Protein AF-F4T2W2-F1 (afdb_monomer_lite)

pLDDT: mean 81.52, std 15.7, range [40.81, 97.69]

Structure (mmCIF, N/CA/C/O backbone):
data_AF-F4T2W2-F1
#
_entry.id   AF-F4T2W2-F1
#
loop_
_atom_site.group_PDB
_atom_site.id
_atom_site.type_symbol
_atom_site.label_atom_id
_atom_site.label_alt_id
_atom_site.label_comp_id
_atom_site.label_asym_id
_atom_site.label_entity_id
_atom_site.label_seq_id
_atom_site.pdbx_PDB_ins_code
_atom_site.Cartn_x
_atom_site.Cartn_y
_atom_site.Cartn_z
_atom_site.occupancy
_atom_site.B_iso_or_equiv
_atom_site.auth_seq_id
_atom_site.auth_comp_id
_atom_site.auth_asym_id
_atom_site.auth_atom_id
_atom_site.pdbx_PDB_model_num
ATOM 1 N N . MET A 1 1 ? -8.827 2.399 -19.897 1.00 64.12 1 MET A N 1
ATOM 2 C CA . MET A 1 1 ? -8.310 2.901 -18.601 1.00 64.12 1 MET A CA 1
ATOM 3 C C . MET A 1 1 ? -6.988 2.193 -18.315 1.00 64.12 1 MET A C 1
ATOM 5 O O . MET A 1 1 ? -6.987 0.970 -18.356 1.00 64.12 1 MET A O 1
ATOM 9 N N . SER A 1 2 ? -5.869 2.906 -18.121 1.00 89.69 2 SER A N 1
ATOM 10 C CA . SER A 1 2 ? -4.547 2.269 -17.953 1.00 89.69 2 SER A CA 1
ATOM 11 C C . SER A 1 2 ? -4.441 1.492 -16.635 1.00 89.69 2 SER A C 1
ATOM 13 O O . SER A 1 2 ? -5.123 1.822 -15.663 1.00 89.69 2 SER A O 1
ATOM 15 N N . ILE A 1 3 ? -3.576 0.475 -16.595 1.00 91.38 3 ILE A N 1
ATOM 16 C CA . ILE A 1 3 ? -3.296 -0.318 -15.386 1.00 91.38 3 ILE A CA 1
ATOM 17 C C . ILE A 1 3 ? -2.777 0.560 -14.231 1.00 91.38 3 ILE A C 1
ATOM 19 O O . ILE A 1 3 ? -3.182 0.371 -13.087 1.00 91.38 3 ILE A O 1
ATOM 23 N N . LEU A 1 4 ? -1.995 1.602 -14.539 1.00 92.44 4 LEU A N 1
ATOM 24 C CA . LEU A 1 4 ? -1.523 2.583 -13.559 1.00 92.44 4 LEU A CA 1
ATOM 25 C C . LEU A 1 4 ? -2.680 3.384 -12.941 1.00 92.44 4 LEU A C 1
ATOM 27 O O . LEU A 1 4 ? -2.755 3.525 -11.723 1.00 92.44 4 LEU A O 1
ATOM 31 N N . ASN A 1 5 ? -3.629 3.857 -13.756 1.00 93.75 5 ASN A N 1
ATOM 32 C CA . ASN A 1 5 ? -4.802 4.575 -13.244 1.00 93.75 5 ASN A CA 1
ATOM 33 C C . ASN A 1 5 ? -5.693 3.672 -12.380 1.00 93.75 5 ASN A C 1
ATOM 35 O O . ASN A 1 5 ? -6.270 4.136 -11.397 1.00 93.75 5 ASN A O 1
ATOM 39 N N . GLN A 1 6 ? -5.789 2.382 -12.716 1.00 95.94 6 GLN A N 1
ATOM 40 C CA . GLN A 1 6 ? -6.491 1.404 -11.884 1.00 95.94 6 GLN A CA 1
ATOM 41 C C . GLN A 1 6 ? -5.784 1.210 -10.534 1.00 95.94 6 GLN A C 1
ATOM 43 O O . GLN A 1 6 ? -6.450 1.244 -9.499 1.00 95.94 6 GLN A O 1
ATOM 48 N N . ALA A 1 7 ? -4.451 1.099 -10.524 1.00 95.69 7 ALA A N 1
ATOM 49 C CA . ALA A 1 7 ? -3.655 0.987 -9.299 1.00 95.69 7 ALA A CA 1
ATOM 50 C C . ALA A 1 7 ? -3.850 2.201 -8.373 1.00 95.69 7 ALA A C 1
ATOM 52 O O . ALA A 1 7 ? -4.140 2.046 -7.185 1.00 95.69 7 ALA A O 1
ATOM 53 N N . ILE A 1 8 ? -3.793 3.413 -8.936 1.00 95.00 8 ILE A N 1
ATOM 54 C CA . ILE A 1 8 ? -4.002 4.665 -8.193 1.00 95.00 8 ILE A CA 1
ATOM 55 C C . ILE A 1 8 ? -5.416 4.729 -7.601 1.00 95.00 8 ILE A C 1
ATOM 57 O O . ILE A 1 8 ? -5.586 5.124 -6.446 1.00 95.00 8 ILE A O 1
ATOM 61 N N . ASN A 1 9 ? -6.441 4.327 -8.356 1.00 97.19 9 ASN A N 1
ATOM 62 C CA . ASN A 1 9 ? -7.813 4.310 -7.847 1.00 97.19 9 ASN A CA 1
ATOM 63 C C . ASN A 1 9 ? -8.001 3.295 -6.714 1.00 97.19 9 ASN A C 1
ATOM 65 O O . ASN A 1 9 ? -8.653 3.611 -5.720 1.00 97.19 9 ASN A O 1
ATOM 69 N N . LEU A 1 10 ? -7.403 2.106 -6.819 1.00 97.06 10 LEU A N 1
ATOM 70 C CA . LEU A 1 10 ? -7.430 1.120 -5.737 1.00 97.06 10 LEU A CA 1
ATOM 71 C C . LEU A 1 10 ? -6.748 1.650 -4.475 1.00 97.06 10 LEU A C 1
ATOM 73 O O . LEU A 1 10 ? -7.293 1.486 -3.385 1.00 97.06 10 LEU A O 1
ATOM 77 N N . TYR A 1 11 ? -5.615 2.344 -4.616 1.00 96.12 11 TYR A N 1
ATOM 78 C CA . TYR A 1 11 ? -4.937 2.978 -3.486 1.00 96.12 11 TYR A CA 1
ATOM 79 C C . TYR A 1 11 ? -5.829 4.023 -2.800 1.00 96.12 11 TYR A C 1
ATOM 81 O O . TYR A 1 11 ? -5.999 3.986 -1.582 1.00 96.12 11 TYR A O 1
ATOM 89 N N . LYS A 1 12 ? -6.468 4.914 -3.572 1.00 95.56 12 LYS A N 1
ATOM 90 C CA . LYS A 1 12 ? -7.406 5.925 -3.042 1.00 95.56 12 LYS A CA 1
ATOM 91 C C . LYS A 1 12 ? -8.593 5.300 -2.309 1.00 95.56 12 LYS A C 1
ATOM 93 O O . LYS A 1 12 ? -9.041 5.836 -1.300 1.00 95.56 12 LYS A O 1
ATOM 98 N N . ASN A 1 13 ? -9.052 4.143 -2.779 1.00 96.44 13 ASN A N 1
ATOM 99 C CA . ASN A 1 13 ? -10.125 3.369 -2.155 1.00 96.44 13 ASN A CA 1
ATOM 100 C C . ASN A 1 13 ? -9.644 2.484 -0.992 1.00 96.44 13 ASN A C 1
ATOM 102 O O . ASN A 1 13 ? -10.403 1.649 -0.512 1.00 96.44 13 ASN A O 1
ATOM 106 N N . LYS A 1 14 ? -8.398 2.657 -0.529 1.00 95.12 14 LYS A N 1
ATOM 107 C CA . LYS A 1 14 ? -7.772 1.888 0.559 1.00 95.12 14 LYS A CA 1
ATOM 108 C C . LYS A 1 14 ? -7.646 0.384 0.288 1.00 95.12 14 LYS A C 1
ATOM 110 O O . LYS A 1 14 ? -7.352 -0.391 1.194 1.00 95.12 14 LYS A O 1
ATOM 115 N N . ASN A 1 15 ? -7.784 -0.039 -0.968 1.00 96.19 15 ASN A N 1
ATOM 116 C CA . ASN A 1 15 ? -7.584 -1.421 -1.401 1.00 96.19 15 ASN A CA 1
ATOM 117 C C . ASN A 1 15 ? -6.088 -1.691 -1.629 1.00 96.19 15 ASN A C 1
ATOM 119 O O . ASN A 1 15 ? -5.658 -2.032 -2.733 1.00 96.19 15 ASN A O 1
ATOM 123 N N . TYR A 1 16 ? -5.279 -1.518 -0.580 1.00 96.50 16 TYR A N 1
ATOM 124 C CA . TYR A 1 16 ? -3.818 -1.455 -0.687 1.00 96.50 16 TYR A CA 1
ATOM 125 C C . TYR A 1 16 ? -3.178 -2.746 -1.218 1.00 96.50 16 TYR A C 1
ATOM 127 O O . TYR A 1 16 ? -2.218 -2.665 -1.976 1.00 96.50 16 TYR A O 1
ATOM 135 N N . ARG A 1 17 ? -3.730 -3.935 -0.909 1.00 95.81 17 ARG A N 1
ATOM 136 C CA . ARG A 1 17 ? -3.220 -5.218 -1.449 1.00 95.81 17 ARG A CA 1
ATOM 137 C C . ARG A 1 17 ? -3.385 -5.311 -2.967 1.00 95.81 17 ARG A C 1
ATOM 139 O O . ARG A 1 17 ? -2.468 -5.725 -3.668 1.00 95.81 17 ARG A O 1
ATOM 146 N N . GLN A 1 18 ? -4.551 -4.916 -3.477 1.00 96.94 18 GLN A N 1
ATOM 147 C CA . GLN A 1 18 ? -4.825 -4.947 -4.915 1.00 96.94 18 GLN A CA 1
ATOM 148 C C . GLN A 1 18 ? -4.054 -3.842 -5.647 1.00 96.94 18 GLN A C 1
ATOM 150 O O . GLN A 1 18 ? -3.531 -4.081 -6.732 1.00 96.94 18 GLN A O 1
ATOM 155 N N . ALA A 1 19 ? -3.944 -2.655 -5.038 1.00 97.69 19 ALA A N 1
ATOM 156 C CA . ALA A 1 19 ? -3.135 -1.560 -5.566 1.00 97.69 19 ALA A CA 1
ATOM 157 C C . ALA A 1 19 ? -1.661 -1.966 -5.702 1.00 97.69 19 ALA A C 1
ATOM 159 O O . ALA A 1 19 ? -1.085 -1.782 -6.771 1.00 97.69 19 ALA A O 1
ATOM 160 N N . LEU A 1 20 ? -1.088 -2.584 -4.661 1.00 97.44 20 LEU A N 1
ATOM 161 C CA . LEU A 1 20 ? 0.285 -3.091 -4.657 1.00 97.44 20 LEU A CA 1
ATOM 162 C C . LEU A 1 20 ? 0.530 -4.069 -5.811 1.00 97.44 20 LEU A C 1
ATOM 164 O O . LEU A 1 20 ? 1.434 -3.843 -6.607 1.00 97.44 20 LEU A O 1
ATOM 168 N N . SER A 1 21 ? -0.337 -5.075 -5.966 1.00 97.25 21 SER A N 1
ATOM 169 C CA . SER A 1 21 ? -0.211 -6.056 -7.052 1.00 97.25 21 SER A CA 1
ATOM 170 C C . SER A 1 21 ? -0.271 -5.413 -8.443 1.00 97.25 21 SER A C 1
ATOM 172 O O . SER A 1 21 ? 0.423 -5.849 -9.360 1.00 97.25 21 SER A O 1
ATOM 174 N N . LEU A 1 22 ? -1.080 -4.362 -8.632 1.00 97.06 22 LEU A N 1
ATOM 175 C CA . LEU A 1 22 ? -1.091 -3.639 -9.905 1.00 97.06 22 LEU A CA 1
ATOM 176 C C . LEU A 1 22 ? 0.161 -2.782 -10.102 1.00 97.06 22 LEU A C 1
ATOM 178 O O . LEU A 1 22 ? 0.649 -2.723 -11.226 1.00 97.06 22 LEU A O 1
ATOM 182 N N . PHE A 1 23 ? 0.695 -2.140 -9.060 1.00 96.75 23 PHE A N 1
ATOM 183 C CA . PHE A 1 23 ? 1.956 -1.405 -9.176 1.00 96.75 23 PHE A CA 1
ATOM 184 C C . PHE A 1 23 ? 3.131 -2.334 -9.5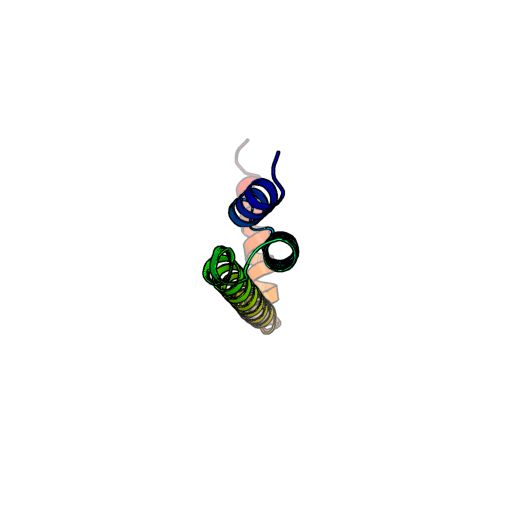01 1.00 96.75 23 PHE A C 1
ATOM 186 O O . PHE A 1 23 ? 3.939 -1.984 -10.352 1.00 96.75 23 PHE A O 1
ATOM 193 N N . GLU A 1 24 ? 3.188 -3.533 -8.922 1.00 95.44 24 GLU A N 1
ATOM 194 C CA . GLU A 1 24 ? 4.193 -4.548 -9.275 1.00 95.44 24 GLU A CA 1
ATOM 195 C C . GLU A 1 24 ? 4.088 -4.950 -10.754 1.00 95.44 24 GLU A C 1
ATOM 197 O O . GLU A 1 24 ? 5.082 -4.914 -11.469 1.00 95.44 24 GLU A O 1
ATOM 202 N N . LYS A 1 25 ? 2.873 -5.181 -11.271 1.00 94.88 25 LYS A N 1
ATOM 203 C CA . LYS A 1 25 ? 2.661 -5.432 -12.711 1.00 94.88 25 LYS A CA 1
ATOM 204 C C . LYS A 1 25 ? 3.063 -4.253 -13.597 1.00 94.88 25 LYS A C 1
ATOM 206 O O . LYS A 1 25 ? 3.521 -4.447 -14.717 1.00 94.88 25 LYS A O 1
ATOM 211 N N . VAL A 1 26 ? 2.879 -3.017 -13.130 1.00 94.31 26 VAL A N 1
ATOM 212 C CA . VAL A 1 26 ? 3.369 -1.831 -13.849 1.00 94.31 26 VAL A CA 1
ATOM 213 C C . VAL A 1 26 ? 4.900 -1.820 -13.868 1.00 94.31 26 VAL A C 1
ATOM 215 O O . VAL A 1 26 ? 5.463 -1.510 -14.909 1.00 94.31 26 VAL A O 1
ATOM 218 N N . ALA A 1 27 ? 5.568 -2.208 -12.779 1.00 94.56 27 ALA A N 1
ATOM 219 C CA . ALA A 1 27 ? 7.028 -2.338 -12.715 1.00 94.56 27 ALA A CA 1
ATOM 220 C C . ALA A 1 27 ? 7.598 -3.489 -13.564 1.00 94.56 27 ALA A C 1
ATOM 222 O O . ALA A 1 27 ? 8.799 -3.525 -13.796 1.00 94.56 27 ALA A O 1
ATOM 223 N N . GLU A 1 28 ? 6.771 -4.445 -13.994 1.00 92.50 28 GLU A N 1
ATOM 224 C CA . GLU A 1 28 ? 7.175 -5.481 -14.956 1.00 92.50 28 GLU A CA 1
ATOM 225 C C . GLU A 1 28 ? 7.104 -4.977 -16.407 1.00 92.50 28 GLU A C 1
ATOM 227 O O . GLU A 1 28 ? 7.893 -5.392 -17.253 1.00 92.50 28 GLU A O 1
ATOM 232 N N . ILE A 1 29 ? 6.142 -4.097 -16.710 1.00 91.75 29 ILE A N 1
ATOM 233 C CA . ILE A 1 29 ? 5.930 -3.535 -18.058 1.00 91.75 29 ILE A CA 1
ATOM 234 C C . ILE A 1 29 ? 6.853 -2.336 -18.305 1.00 91.75 29 ILE A C 1
ATOM 236 O O . ILE A 1 29 ? 7.329 -2.118 -19.419 1.00 91.75 29 ILE A O 1
ATOM 240 N N . TYR A 1 30 ? 7.056 -1.536 -17.267 1.00 86.06 30 TYR A N 1
ATOM 241 C CA . TYR A 1 30 ? 7.885 -0.339 -17.259 1.00 86.06 30 TYR A CA 1
ATOM 242 C C . TYR A 1 30 ? 9.054 -0.537 -16.299 1.00 86.06 30 TYR A C 1
ATOM 244 O O . TYR A 1 30 ? 9.183 -1.576 -15.671 1.00 86.06 30 TYR A O 1
ATOM 252 N N . ASP A 1 31 ? 9.908 0.467 -16.152 1.00 88.50 31 ASP A N 1
ATOM 253 C CA . ASP A 1 31 ? 10.960 0.412 -15.144 1.00 88.50 31 ASP A CA 1
ATOM 254 C C . ASP A 1 31 ? 10.387 0.606 -13.726 1.00 88.50 31 ASP A C 1
ATOM 256 O O . ASP A 1 31 ? 9.512 1.450 -13.502 1.00 88.50 31 ASP A O 1
ATOM 260 N N . VAL A 1 32 ? 10.910 -0.144 -12.752 1.00 90.69 32 VAL A N 1
ATOM 261 C CA . VAL A 1 32 ? 10.476 -0.091 -11.346 1.00 90.69 32 VAL A CA 1
ATOM 262 C C . VAL A 1 32 ? 10.557 1.317 -10.745 1.00 90.69 32 VAL A C 1
ATOM 264 O O . VAL A 1 32 ? 9.716 1.669 -9.913 1.00 90.69 32 VAL A O 1
ATOM 267 N N . SER A 1 33 ? 11.489 2.160 -11.206 1.00 93.56 33 SER A N 1
ATOM 268 C CA . SER A 1 33 ? 11.649 3.548 -10.745 1.00 93.56 33 SER A CA 1
ATOM 269 C C . SER A 1 33 ? 10.382 4.397 -10.893 1.00 93.56 33 SER A C 1
ATOM 271 O O . SER A 1 33 ? 10.168 5.322 -10.110 1.00 93.56 33 SER A O 1
ATOM 273 N N . TRP A 1 34 ? 9.491 4.058 -11.831 1.00 91.69 34 TRP A N 1
ATOM 274 C CA . TRP A 1 34 ? 8.227 4.774 -12.036 1.00 91.69 34 TRP A CA 1
ATOM 275 C C . TRP A 1 34 ? 7.217 4.568 -10.910 1.00 91.69 34 TRP A C 1
ATOM 277 O O . TRP A 1 34 ? 6.357 5.419 -10.671 1.00 91.69 34 TRP A O 1
ATOM 287 N N . VAL A 1 35 ? 7.277 3.422 -10.233 1.00 95.12 35 VAL A N 1
ATOM 288 C CA . VAL A 1 35 ? 6.250 3.004 -9.271 1.00 95.12 35 VAL A CA 1
ATOM 289 C C . VAL A 1 35 ? 6.809 2.603 -7.913 1.00 95.12 35 VAL A C 1
ATOM 291 O O . VAL A 1 35 ? 6.029 2.317 -7.009 1.00 95.12 35 VAL A O 1
ATOM 294 N N . GLU A 1 36 ? 8.125 2.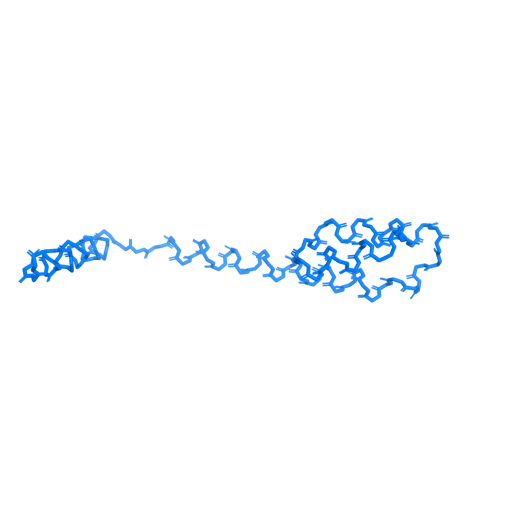670 -7.719 1.00 95.88 36 GLU A N 1
ATOM 295 C CA . GLU A 1 36 ? 8.796 2.319 -6.466 1.00 95.88 36 GLU A CA 1
ATOM 296 C C . GLU A 1 36 ? 8.206 3.061 -5.255 1.00 95.88 36 GLU A C 1
ATOM 298 O O . GLU A 1 36 ? 7.896 2.453 -4.228 1.00 95.88 36 GLU A O 1
ATOM 303 N N . ALA A 1 37 ? 7.974 4.371 -5.385 1.00 96.19 37 ALA A N 1
ATOM 304 C CA . ALA A 1 37 ? 7.350 5.163 -4.327 1.00 96.19 37 ALA A CA 1
ATOM 305 C C . ALA A 1 37 ? 5.924 4.675 -4.009 1.00 96.19 37 ALA A C 1
ATOM 307 O O . ALA A 1 37 ? 5.540 4.582 -2.844 1.00 96.19 37 ALA A O 1
ATOM 308 N N . ASN A 1 38 ? 5.153 4.304 -5.033 1.00 96.00 38 ASN A N 1
ATOM 309 C CA . ASN A 1 38 ? 3.788 3.807 -4.872 1.00 96.00 38 ASN A CA 1
ATOM 310 C C . ASN A 1 38 ? 3.757 2.434 -4.182 1.00 96.00 38 ASN A C 1
ATOM 312 O O . ASN A 1 38 ? 2.920 2.202 -3.308 1.00 96.00 38 ASN A O 1
ATOM 316 N N . ILE A 1 39 ? 4.699 1.550 -4.523 1.00 96.50 39 ILE A N 1
ATOM 317 C CA . ILE A 1 39 ? 4.887 0.247 -3.872 1.00 96.50 39 ILE A CA 1
ATOM 318 C C . ILE A 1 39 ? 5.186 0.443 -2.378 1.00 96.50 39 ILE A C 1
ATOM 320 O O . ILE A 1 39 ? 4.483 -0.121 -1.534 1.00 96.50 39 ILE A O 1
ATOM 324 N N . LYS A 1 40 ? 6.148 1.313 -2.035 1.00 96.56 40 LYS A N 1
ATOM 325 C CA . LYS A 1 40 ? 6.512 1.621 -0.636 1.00 96.56 40 LYS A CA 1
ATOM 326 C C . LYS A 1 40 ? 5.343 2.204 0.164 1.00 96.56 40 LYS A C 1
ATOM 328 O O . LYS A 1 40 ? 5.149 1.843 1.328 1.00 96.56 40 LYS A O 1
ATOM 333 N N . LEU A 1 41 ? 4.536 3.070 -0.453 1.00 95.75 41 LEU A N 1
ATOM 334 C CA . LEU A 1 41 ? 3.333 3.625 0.175 1.00 95.75 41 LEU A CA 1
ATOM 335 C C . LEU A 1 41 ? 2.293 2.538 0.471 1.00 95.75 41 LEU A C 1
ATOM 337 O O . LEU A 1 41 ? 1.748 2.500 1.574 1.00 95.75 41 LEU A O 1
ATOM 341 N N . CYS A 1 42 ? 2.050 1.620 -0.471 1.00 96.62 42 CYS A N 1
ATOM 342 C CA . CYS A 1 42 ? 1.122 0.508 -0.255 1.00 96.62 42 CYS A CA 1
ATOM 343 C C . CYS A 1 42 ? 1.596 -0.420 0.872 1.00 96.62 42 CYS A C 1
ATOM 345 O O . CYS A 1 42 ? 0.799 -0.792 1.730 1.00 96.62 42 CYS A O 1
ATOM 347 N N . GLN A 1 43 ? 2.887 -0.763 0.899 1.00 95.75 43 GLN A N 1
ATOM 348 C CA . GLN A 1 43 ? 3.477 -1.603 1.947 1.00 95.75 43 GLN A CA 1
ATOM 349 C C . GLN A 1 43 ? 3.358 -0.952 3.330 1.00 95.75 43 GLN A C 1
ATOM 351 O O . GLN A 1 43 ? 2.909 -1.591 4.280 1.00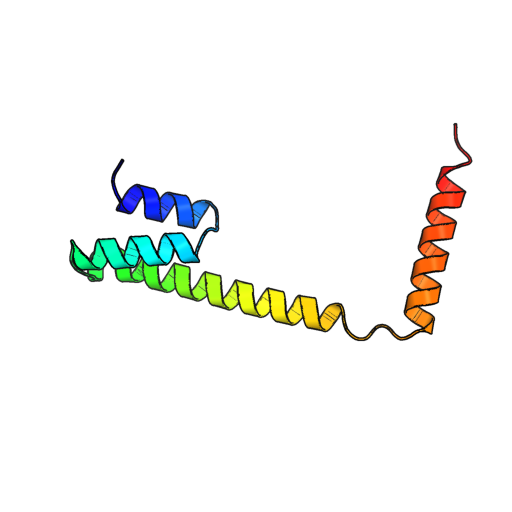 95.75 43 GLN A O 1
ATOM 356 N N . THR A 1 44 ? 3.672 0.342 3.432 1.00 95.62 44 THR A N 1
ATOM 357 C CA . THR A 1 44 ? 3.517 1.106 4.681 1.00 95.62 44 THR A CA 1
ATOM 358 C C . THR A 1 44 ? 2.063 1.111 5.156 1.00 95.62 44 THR A C 1
ATOM 360 O O . THR A 1 44 ? 1.790 0.848 6.326 1.00 95.62 44 THR A O 1
ATOM 363 N N . ALA A 1 45 ? 1.114 1.360 4.250 1.00 93.44 45 ALA A N 1
ATOM 364 C CA . ALA A 1 45 ? -0.307 1.377 4.583 1.00 93.44 45 ALA A CA 1
ATOM 365 C C . ALA A 1 45 ? -0.821 0.005 5.058 1.00 93.44 45 ALA A C 1
ATOM 367 O O . ALA A 1 45 ? -1.645 -0.062 5.971 1.00 93.44 45 ALA A O 1
ATOM 368 N N . LEU A 1 46 ? -0.320 -1.088 4.473 1.00 93.12 46 LEU A N 1
ATOM 369 C CA . LEU A 1 46 ? -0.654 -2.450 4.892 1.00 93.12 46 LEU A CA 1
ATOM 370 C C . LEU A 1 46 ? -0.113 -2.770 6.287 1.00 93.12 46 LEU A C 1
ATOM 372 O O . LEU A 1 46 ? -0.869 -3.271 7.117 1.00 93.12 46 LEU A O 1
ATOM 376 N N . ASN A 1 47 ? 1.142 -2.416 6.573 1.00 92.19 47 ASN A N 1
ATOM 377 C CA . ASN A 1 47 ? 1.731 -2.622 7.898 1.00 92.19 47 ASN A CA 1
ATOM 378 C C . ASN A 1 47 ? 0.971 -1.846 8.982 1.00 92.19 47 ASN A C 1
ATOM 380 O O . ASN A 1 47 ? 0.632 -2.414 10.018 1.00 92.19 47 ASN A O 1
ATOM 384 N N . LEU A 1 48 ? 0.626 -0.581 8.717 1.00 85.44 48 LEU A N 1
ATOM 385 C CA . LEU A 1 48 ? -0.182 0.230 9.634 1.00 85.44 48 LEU A CA 1
ATOM 386 C C . LEU A 1 48 ? -1.566 -0.386 9.876 1.00 85.44 48 LEU A C 1
ATOM 388 O O . LEU A 1 48 ? -2.043 -0.406 11.008 1.00 85.44 48 LEU A O 1
ATOM 392 N N . SER A 1 49 ? -2.208 -0.922 8.833 1.00 78.44 49 SER A N 1
ATOM 393 C CA . SER A 1 49 ? -3.496 -1.606 8.977 1.00 78.44 49 SER A CA 1
ATOM 394 C C . SER A 1 49 ? -3.384 -2.839 9.876 1.00 78.44 49 SER A C 1
ATOM 396 O O . SER A 1 49 ? -4.246 -3.059 10.723 1.00 78.44 49 SER A O 1
ATOM 398 N N . GLU A 1 50 ? -2.320 -3.631 9.726 1.00 79.19 50 GLU A N 1
ATOM 399 C CA . GLU A 1 50 ? -2.094 -4.815 10.557 1.00 79.19 50 GLU A CA 1
ATOM 400 C C . GLU A 1 50 ? -1.776 -4.459 12.017 1.00 79.19 50 GLU A C 1
ATOM 402 O O . GLU A 1 50 ? -2.192 -5.179 12.929 1.00 79.19 50 GLU A O 1
ATOM 407 N N . GLU A 1 51 ? -1.066 -3.356 12.262 1.00 76.38 51 GLU A N 1
ATOM 408 C CA . GLU A 1 51 ? -0.796 -2.845 13.610 1.00 76.38 51 GLU A CA 1
ATOM 409 C C . GLU A 1 51 ? -2.059 -2.332 14.304 1.00 76.38 51 GLU A C 1
ATOM 411 O O . GLU A 1 51 ? -2.318 -2.706 15.450 1.00 76.38 51 GLU A O 1
ATOM 416 N N . VAL A 1 52 ? -2.887 -1.547 13.607 1.00 72.75 52 VAL A N 1
ATOM 417 C CA . VAL A 1 52 ? -4.186 -1.082 14.122 1.00 72.75 52 VAL A CA 1
ATOM 418 C C . VAL A 1 52 ? -5.086 -2.269 14.458 1.00 72.75 52 VAL A C 1
ATOM 420 O O . VAL A 1 52 ? -5.680 -2.310 15.536 1.00 72.75 52 VAL A O 1
ATOM 423 N N . ASP A 1 53 ? -5.126 -3.281 13.596 1.00 71.25 53 ASP A N 1
ATOM 424 C CA . ASP A 1 53 ? -5.882 -4.507 13.837 1.00 71.25 53 ASP A CA 1
ATOM 425 C C . ASP A 1 53 ? -5.369 -5.289 15.056 1.00 71.25 53 ASP A C 1
ATOM 427 O O . ASP A 1 53 ? -6.161 -5.825 15.837 1.00 71.25 53 AS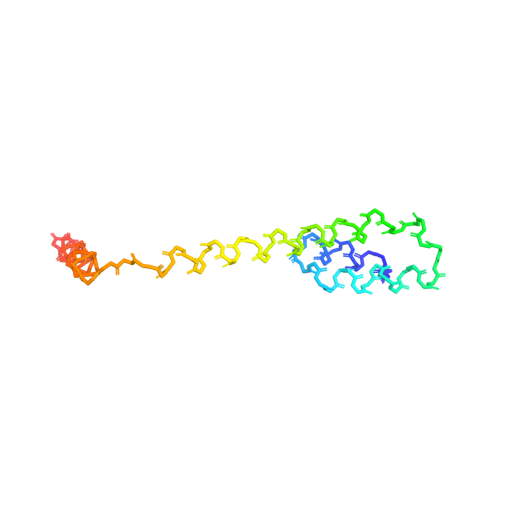P A O 1
ATOM 431 N N . LYS A 1 54 ? -4.046 -5.362 15.255 1.00 68.25 54 LYS A N 1
ATOM 432 C CA . LYS A 1 54 ? -3.445 -5.990 16.445 1.00 68.25 54 LYS A CA 1
ATOM 433 C C . LYS A 1 54 ? -3.798 -5.221 17.719 1.00 68.25 54 LYS A C 1
ATOM 435 O O . LYS A 1 54 ? -4.170 -5.851 18.708 1.00 68.25 54 LYS A O 1
ATOM 440 N N . LEU A 1 55 ? -3.718 -3.890 17.694 1.00 66.56 55 LEU A N 1
ATOM 441 C CA . LEU A 1 55 ? -4.094 -3.037 18.823 1.00 66.56 55 LEU A CA 1
ATOM 442 C C . LEU A 1 55 ? -5.583 -3.171 19.156 1.0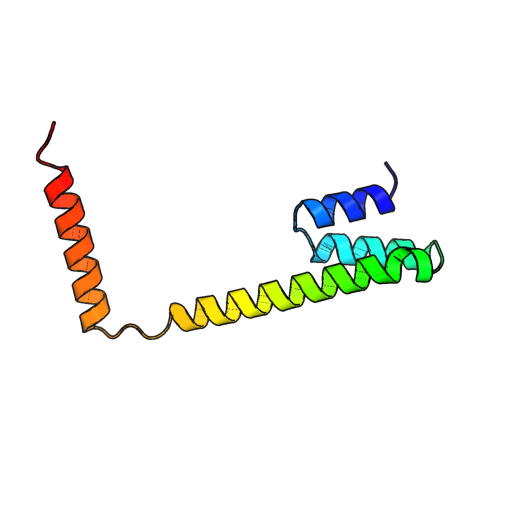0 66.56 55 LEU A C 1
ATOM 444 O O . LEU A 1 55 ? -5.932 -3.334 20.323 1.00 66.56 55 LEU A O 1
ATOM 448 N N . ASN A 1 56 ? -6.452 -3.196 18.144 1.00 62.16 56 ASN A N 1
ATOM 449 C CA . ASN A 1 56 ? -7.890 -3.357 18.336 1.00 62.16 56 ASN A CA 1
ATOM 450 C C . ASN A 1 56 ? -8.235 -4.738 18.923 1.00 62.16 56 ASN A C 1
ATOM 452 O O . ASN A 1 56 ? -9.000 -4.840 19.879 1.00 62.16 56 ASN A O 1
ATOM 456 N N . ARG A 1 57 ? -7.599 -5.814 18.436 1.00 59.00 57 ARG A N 1
ATOM 457 C CA . ARG A 1 57 ? -7.752 -7.155 19.031 1.00 59.00 57 ARG A CA 1
ATOM 458 C C . ARG A 1 57 ? -7.274 -7.210 20.481 1.00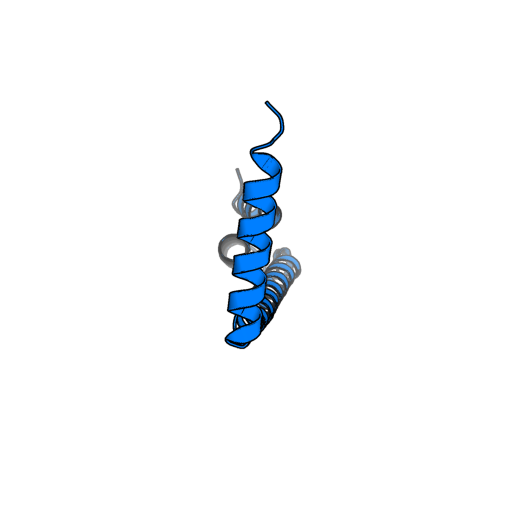 59.00 57 ARG A C 1
ATOM 460 O O . ARG A 1 57 ? -7.917 -7.861 21.297 1.00 59.00 57 ARG A O 1
ATOM 467 N N . LYS A 1 58 ? -6.183 -6.513 20.811 1.00 58.03 58 LYS A N 1
ATOM 468 C CA . LYS A 1 58 ? -5.678 -6.420 22.187 1.00 58.03 58 LYS A CA 1
ATOM 469 C C . LYS A 1 58 ? -6.615 -5.616 23.099 1.00 58.03 58 LYS A C 1
ATOM 471 O O . LYS A 1 58 ? -6.733 -5.953 24.264 1.00 58.03 58 LYS A O 1
ATOM 476 N N . ALA A 1 59 ? -7.322 -4.613 22.579 1.00 57.88 59 ALA A N 1
ATOM 477 C CA . ALA A 1 59 ? -8.327 -3.864 23.338 1.00 57.88 59 ALA A CA 1
ATOM 478 C C . ALA A 1 59 ? -9.617 -4.669 23.609 1.00 57.88 59 ALA A C 1
ATOM 480 O O . ALA A 1 59 ? -10.296 -4.432 24.604 1.00 57.88 59 ALA A O 1
ATOM 481 N N . VAL A 1 60 ? -9.958 -5.634 22.746 1.00 56.31 60 VAL A N 1
ATOM 482 C CA . VAL A 1 60 ? -11.136 -6.510 22.916 1.00 56.31 60 VAL A CA 1
ATOM 483 C C . VAL A 1 60 ? -10.896 -7.622 23.950 1.00 56.31 60 VAL A C 1
ATOM 485 O O . VAL A 1 60 ? -11.850 -8.169 24.510 1.00 56.31 60 VAL A O 1
ATOM 488 N N . ILE A 1 61 ? -9.637 -7.944 24.246 1.00 62.03 61 ILE A N 1
ATOM 489 C CA . ILE A 1 61 ? -9.250 -9.012 25.169 1.00 62.03 61 ILE A CA 1
ATOM 490 C C . ILE A 1 61 ? -8.575 -8.373 26.385 1.00 62.03 61 ILE A C 1
ATOM 492 O O . ILE A 1 61 ? -7.365 -8.193 26.370 1.00 62.03 61 ILE A O 1
ATOM 496 N N . ASP A 1 62 ? -9.380 -7.978 27.377 1.00 58.50 62 ASP A N 1
ATOM 497 C CA . ASP A 1 62 ? -9.199 -8.262 28.822 1.00 58.50 62 ASP A CA 1
ATOM 498 C C . ASP A 1 62 ? -10.068 -7.326 29.692 1.00 58.50 62 ASP A C 1
ATOM 500 O O . ASP A 1 62 ? -9.592 -6.624 30.579 1.00 58.50 62 ASP A O 1
ATOM 504 N N . ILE A 1 63 ? -11.373 -7.253 29.404 1.00 70.12 63 ILE A N 1
ATOM 505 C CA . ILE A 1 63 ? -12.333 -6.688 30.362 1.00 70.12 63 ILE A CA 1
ATOM 506 C C . ILE A 1 63 ? -12.847 -7.829 31.229 1.00 70.12 63 ILE A C 1
ATOM 508 O O . ILE A 1 63 ? -13.453 -8.782 30.720 1.00 70.12 63 ILE A O 1
ATOM 512 N N . ASP A 1 64 ? -12.565 -7.725 32.527 1.00 74.31 64 ASP A N 1
ATOM 513 C CA . ASP A 1 64 ? -12.922 -8.718 33.528 1.00 74.31 64 ASP A CA 1
ATOM 514 C C . ASP A 1 64 ? -14.449 -8.926 33.593 1.00 74.31 64 ASP A C 1
ATOM 516 O O . ASP A 1 64 ? -15.251 -8.134 33.077 1.00 74.31 64 ASP A O 1
ATOM 520 N N . ALA A 1 65 ? -14.871 -10.029 34.212 1.00 74.50 65 ALA A N 1
ATOM 521 C CA . ALA A 1 65 ? -16.280 -10.403 34.279 1.00 74.50 65 ALA A CA 1
ATOM 522 C C . ALA A 1 65 ? -17.155 -9.310 34.923 1.00 74.50 65 ALA A C 1
ATOM 524 O O . ALA A 1 65 ? -18.280 -9.095 34.465 1.00 74.50 65 ALA A O 1
ATOM 525 N N . ALA A 1 66 ? -16.640 -8.578 35.917 1.00 74.25 66 ALA A N 1
ATOM 526 C CA . ALA A 1 66 ? -17.365 -7.483 36.548 1.00 74.25 66 ALA A CA 1
ATOM 527 C C . ALA A 1 66 ? -17.544 -6.303 35.581 1.00 74.25 66 ALA A C 1
ATOM 529 O O . ALA A 1 66 ? -18.655 -5.779 35.466 1.00 74.25 66 ALA A O 1
ATOM 530 N N . THR A 1 67 ? -16.513 -5.947 34.804 1.00 73.06 67 THR A N 1
ATOM 531 C CA . THR A 1 67 ? -16.612 -4.886 33.786 1.00 73.06 67 THR A CA 1
ATOM 532 C C . THR A 1 67 ? -17.603 -5.247 32.673 1.00 73.06 67 THR A C 1
ATOM 534 O O . THR A 1 67 ? -18.404 -4.407 32.255 1.00 73.06 67 THR A O 1
ATOM 537 N N . LYS A 1 68 ? -17.655 -6.515 32.239 1.00 75.19 68 LYS A N 1
ATOM 538 C CA . LYS A 1 68 ? -18.669 -6.981 31.270 1.00 75.19 68 LYS A CA 1
ATOM 539 C C . LYS A 1 68 ? -20.099 -6.877 31.808 1.00 75.19 68 LYS A C 1
ATOM 541 O O . LYS A 1 68 ? -20.992 -6.448 31.069 1.00 75.19 68 LYS A O 1
ATOM 546 N N . ILE A 1 69 ? -20.323 -7.244 33.071 1.00 78.69 69 ILE A N 1
ATOM 547 C CA . ILE A 1 69 ? -21.639 -7.140 33.722 1.00 78.69 69 ILE A CA 1
ATOM 548 C C . ILE A 1 69 ? -22.049 -5.669 33.851 1.00 78.69 69 ILE A C 1
ATOM 550 O O . ILE A 1 69 ? -23.160 -5.304 33.468 1.00 78.69 69 ILE A O 1
ATOM 554 N N . MET A 1 70 ? -21.137 -4.801 34.295 1.00 77.94 70 MET A N 1
ATOM 555 C CA . MET A 1 70 ? -21.395 -3.368 34.441 1.00 77.94 70 MET A CA 1
ATOM 556 C C . MET A 1 70 ? -21.750 -2.706 33.101 1.00 77.94 70 MET A C 1
ATOM 558 O O . MET A 1 70 ? -22.745 -1.985 33.023 1.00 77.94 70 MET A O 1
ATOM 562 N N . CYS A 1 71 ? -21.006 -2.990 32.024 1.00 72.12 71 CYS A N 1
ATOM 563 C CA . CYS A 1 71 ? -21.323 -2.468 30.691 1.00 72.12 71 CYS A CA 1
ATOM 564 C C . CYS A 1 71 ? -22.671 -2.980 30.156 1.00 72.12 71 CYS A C 1
ATOM 566 O O . CYS A 1 71 ? -23.381 -2.241 29.471 1.00 72.12 71 CYS A O 1
ATOM 568 N N . SER A 1 72 ? -23.033 -4.227 30.463 1.00 75.06 72 SER A N 1
ATOM 569 C CA . SER A 1 72 ? -24.314 -4.814 30.050 1.00 75.06 72 SER A CA 1
ATOM 570 C C . SER A 1 72 ? -25.486 -4.161 30.782 1.00 75.06 72 SER A C 1
ATOM 572 O O . SER A 1 72 ? -26.467 -3.769 30.150 1.00 75.06 72 SER A O 1
ATOM 574 N N . ASN A 1 73 ? -25.342 -3.941 32.089 1.00 74.56 73 ASN A N 1
ATOM 575 C CA . ASN A 1 73 ? -26.348 -3.265 32.906 1.00 74.56 73 ASN A CA 1
ATOM 576 C C . ASN A 1 73 ? -26.489 -1.784 32.523 1.00 74.56 73 ASN A C 1
ATOM 578 O O . ASN A 1 73 ? -27.604 -1.278 32.424 1.00 74.56 73 ASN A O 1
ATOM 582 N N . ALA A 1 74 ? -25.381 -1.100 32.223 1.00 72.38 74 ALA A N 1
ATOM 583 C CA . ALA A 1 74 ? -25.405 0.279 31.741 1.00 72.38 74 ALA A CA 1
ATOM 584 C C . ALA A 1 74 ? -26.144 0.411 30.395 1.00 72.38 74 ALA A C 1
ATOM 586 O O . ALA A 1 74 ? -26.926 1.343 30.205 1.00 72.38 74 ALA A O 1
ATOM 587 N N . LYS A 1 75 ? -25.958 -0.547 29.474 1.00 69.81 75 LYS A N 1
ATOM 588 C CA . LYS A 1 75 ? -26.719 -0.605 28.215 1.00 69.81 75 LYS A CA 1
ATOM 589 C C . LYS A 1 75 ? -28.203 -0.893 28.446 1.00 69.81 75 LYS A C 1
ATOM 591 O O . LYS A 1 75 ? -29.032 -0.249 27.812 1.00 69.81 75 LYS A O 1
ATOM 596 N N . ALA A 1 76 ? -28.541 -1.812 29.351 1.00 67.75 76 ALA A N 1
ATOM 597 C CA . ALA A 1 76 ? -29.931 -2.115 29.696 1.00 67.75 76 ALA A CA 1
ATOM 598 C C . ALA A 1 76 ? -30.656 -0.891 30.288 1.00 67.75 76 ALA A C 1
ATOM 600 O O . ALA A 1 76 ? -31.763 -0.571 29.864 1.00 67.75 76 ALA A O 1
ATOM 601 N N . MET A 1 77 ? -29.998 -0.143 31.179 1.00 60.38 77 MET A N 1
ATOM 602 C CA . MET A 1 77 ? -30.528 1.106 31.746 1.00 60.38 77 MET A CA 1
ATOM 603 C C . MET A 1 77 ? -30.718 2.203 30.689 1.00 60.38 77 MET A C 1
ATOM 605 O O . MET A 1 77 ? -31.723 2.908 30.698 1.00 60.38 77 MET A O 1
ATOM 609 N N . ALA A 1 78 ? -29.788 2.332 29.738 1.00 62.00 78 ALA A N 1
ATOM 610 C CA . ALA A 1 78 ? -29.911 3.298 28.646 1.00 62.00 78 ALA A CA 1
ATOM 611 C C . ALA A 1 78 ? -31.068 2.978 27.677 1.00 62.00 78 ALA A C 1
ATOM 613 O O . ALA A 1 78 ? -31.629 3.890 27.070 1.00 62.00 78 ALA A O 1
ATOM 614 N N . LEU A 1 79 ? -31.422 1.697 27.523 1.00 59.25 79 LEU A N 1
ATOM 615 C CA . LEU A 1 79 ? -32.560 1.250 26.714 1.00 59.25 79 LEU A CA 1
ATOM 616 C C . LEU A 1 79 ? -33.894 1.430 27.453 1.00 59.25 79 LEU A C 1
ATOM 618 O O . LEU A 1 79 ? -34.869 1.873 26.848 1.00 59.25 79 LEU A O 1
ATOM 622 N N . LEU A 1 80 ? -33.921 1.173 28.764 1.00 58.69 80 LEU A N 1
ATOM 623 C CA . LEU A 1 80 ? -35.088 1.432 29.614 1.00 58.69 80 LEU A CA 1
ATOM 624 C C . LEU A 1 80 ? -35.426 2.931 29.658 1.00 58.69 80 LEU A C 1
ATOM 626 O O . LEU A 1 80 ? -36.567 3.301 29.416 1.00 58.69 80 LEU A O 1
ATOM 630 N N . ASN A 1 81 ? -34.425 3.805 29.801 1.00 55.88 81 ASN A N 1
ATOM 631 C CA . ASN A 1 81 ? -34.629 5.262 29.812 1.00 55.88 81 ASN A CA 1
ATOM 632 C C . ASN A 1 81 ? -35.043 5.859 28.452 1.00 55.88 81 ASN A C 1
ATOM 634 O O . ASN A 1 81 ? -35.456 7.014 28.392 1.00 55.88 81 ASN A O 1
ATOM 638 N N . LYS A 1 82 ? -34.922 5.105 27.352 1.00 54.91 82 LYS A N 1
ATOM 639 C CA . LYS A 1 82 ? -35.441 5.500 26.031 1.00 54.91 82 LYS A CA 1
ATOM 640 C C . LYS A 1 82 ? -36.886 5.069 25.790 1.00 54.91 82 LYS A C 1
ATOM 642 O O . LYS A 1 82 ? -37.451 5.464 24.779 1.00 54.91 82 LYS A O 1
ATOM 647 N N . SER A 1 83 ? -37.460 4.279 26.692 1.00 53.88 83 SER A N 1
ATOM 648 C CA . SER A 1 83 ? -38.821 3.750 26.567 1.00 53.88 83 SER A CA 1
ATOM 649 C C . SER A 1 83 ? -39.865 4.596 27.315 1.00 53.88 83 SER A C 1
ATOM 651 O O . SER A 1 83 ? -41.028 4.218 27.338 1.00 53.88 83 SER A O 1
ATOM 653 N N . ASP A 1 84 ? -39.462 5.731 27.905 1.00 52.16 84 ASP A N 1
ATOM 654 C CA . ASP A 1 84 ? -40.313 6.603 28.740 1.00 52.16 84 ASP A CA 1
ATOM 655 C C . ASP A 1 84 ? -40.609 7.988 28.116 1.00 52.16 84 ASP A C 1
ATOM 657 O O . ASP A 1 84 ? -41.071 8.907 28.786 1.00 52.16 84 ASP A O 1
ATOM 661 N N . PHE A 1 85 ? -40.368 8.163 26.813 1.00 50.62 85 PHE A N 1
ATOM 662 C CA . PHE A 1 85 ? -40.885 9.314 26.063 1.00 50.62 85 PHE A CA 1
ATOM 663 C C . PHE A 1 85 ? -41.383 8.875 24.681 1.00 50.62 85 PHE A C 1
ATOM 665 O O . PHE A 1 85 ? -40.589 8.781 23.743 1.00 50.62 85 PHE A O 1
ATOM 672 N N . GLY A 1 86 ? -42.702 8.679 24.569 1.00 40.81 86 GLY A N 1
ATOM 673 C CA . GLY A 1 86 ? -43.443 8.621 23.301 1.00 40.81 86 GLY A CA 1
ATOM 674 C C . GLY A 1 86 ? -44.195 7.327 23.065 1.00 40.81 86 GLY A C 1
ATOM 675 O O . GLY A 1 86 ? -43.619 6.459 22.377 1.00 40.81 86 GLY A O 1
#

Secondary structure (DSSP, 8-state):
--HHHHHHHHHHTT-HHHHHHHHHHHHHHS-GGGTHHHHHHHHHHHHHHHHHHHHHHHHHS---HHHHHHHHHHHHHHHHTTSS--

Foldseek 3Di:
DDLLVVLVVCVVVVVLVVSLVSLVVVCVVPPNVVCVVVNVVSVVSVVVVVVVVVVVVVVVPDDDPVSVVVVVVVVVVVVVVVVPDD

Organism: NCBI:txid656417

Radius of gyration: 22.73 Å; chains: 1; bounding box: 55×20×55 Å

Sequence (86 aa):
MSILNQAINLYKNKNYRQALSLFEKVAEIYDVSWVEANIKLCQTALNLSEEVDKLNRKAVIDIDAATKIMCSNAKAMALLNKSDFG